Protein AF-A0A2B2CGD7-F1 (afdb_monomer_lite)

Secondary structure (DSSP, 8-state):
-HHHHHHHHHHHHHHHHHHHHHHHGGGS-GGGGTHHHHHHHHHHHHHHHHHHHHHHHHHHHHTT-S-HHHHHHHHHHHHHHHHHHHHHHHHHHHHHHHHHHHHHHHHHHHHHHHHHHHHHHS--

Sequence (124 aa):
MQDITVISMIFTTILALACLFLILSPLFKWDTYIQVSSKGKDINATKEALLTTLNEIEFEFKMDKISHADYKHLKKQYETEVASIMKEEEELMITNIDRELKDEVEKEIEAQMKTYKNKKGEGK

Foldseek 3Di:
DVVVVVVVVVVVVVVVVVVVCVVCVVVPCPVPPVCLVVVLVVLVVVLVVLVVVLVVLVVCVVVVNDDPVVSVVSNVVSVVVNVVSVVVNVVSVVVVVVVVVVVVVVVVVVVVVVVVVVVVVVPD

Structure (mmCIF, N/CA/C/O backbone):
data_AF-A0A2B2CGD7-F1
#
_entry.id   AF-A0A2B2CGD7-F1
#
loop_
_atom_site.group_PDB
_atom_site.id
_atom_site.ty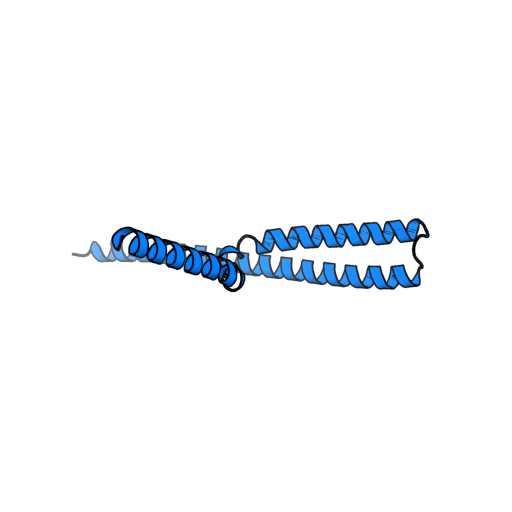pe_symbol
_atom_site.label_atom_id
_atom_site.label_alt_id
_atom_site.label_comp_id
_atom_site.label_asym_id
_atom_site.label_entity_id
_atom_site.label_seq_id
_atom_site.pdbx_PDB_ins_code
_atom_site.Cartn_x
_atom_site.Cartn_y
_atom_site.Cartn_z
_atom_site.occupancy
_atom_site.B_iso_or_equiv
_atom_site.auth_seq_id
_atom_site.auth_comp_id
_atom_site.auth_asym_id
_atom_site.auth_atom_id
_atom_site.pdbx_PDB_model_num
ATOM 1 N N . MET A 1 1 ? 33.425 14.810 51.057 1.00 62.69 1 MET A N 1
ATOM 2 C CA . MET A 1 1 ? 33.898 13.954 49.937 1.00 62.69 1 MET A CA 1
ATOM 3 C C . MET A 1 1 ? 32.925 12.819 49.655 1.00 62.69 1 MET A C 1
ATOM 5 O O . MET A 1 1 ? 32.630 12.599 48.493 1.00 62.69 1 MET A O 1
ATOM 9 N N . GLN A 1 2 ? 32.393 12.143 50.680 1.00 71.12 2 GLN A N 1
ATOM 10 C CA . GLN A 1 2 ? 31.435 11.042 50.509 1.00 71.12 2 GLN A CA 1
ATOM 11 C C . GLN A 1 2 ? 30.121 11.474 49.831 1.00 71.12 2 GLN A C 1
ATOM 13 O O . GLN A 1 2 ? 29.649 10.769 48.946 1.00 71.12 2 GLN A O 1
ATOM 18 N N . ASP A 1 3 ? 29.592 12.660 50.143 1.00 77.88 3 ASP A N 1
ATOM 19 C CA . ASP A 1 3 ? 28.317 13.137 49.573 1.00 77.88 3 ASP A CA 1
ATOM 20 C C . ASP A 1 3 ? 28.385 13.357 48.055 1.00 77.88 3 ASP A C 1
ATOM 22 O O . ASP A 1 3 ? 27.459 13.022 47.321 1.00 77.88 3 ASP A O 1
ATOM 26 N N . ILE A 1 4 ? 29.524 13.854 47.565 1.00 85.00 4 ILE A N 1
ATOM 27 C CA . ILE A 1 4 ? 29.764 14.080 46.132 1.00 85.00 4 ILE A CA 1
ATOM 28 C C . ILE A 1 4 ? 29.812 12.738 45.388 1.00 85.00 4 ILE A C 1
ATOM 30 O O . ILE A 1 4 ? 29.268 12.620 44.291 1.00 85.00 4 ILE A O 1
ATOM 34 N N . THR A 1 5 ? 30.410 11.713 46.002 1.00 88.44 5 THR A N 1
ATOM 35 C CA . THR A 1 5 ? 30.471 10.353 45.448 1.00 88.44 5 THR A CA 1
ATOM 36 C C . THR A 1 5 ? 29.094 9.688 45.400 1.00 88.44 5 THR A C 1
ATOM 38 O O . THR A 1 5 ? 28.781 8.993 44.439 1.00 88.44 5 THR A O 1
ATOM 41 N N . VAL A 1 6 ? 28.241 9.913 46.404 1.00 91.75 6 VAL A N 1
ATOM 42 C CA . VAL A 1 6 ? 26.871 9.373 46.414 1.00 91.75 6 VAL A CA 1
ATOM 43 C C . VAL A 1 6 ? 26.016 10.042 45.334 1.00 91.75 6 VAL A C 1
ATOM 45 O O . VAL A 1 6 ? 25.321 9.356 44.586 1.00 91.75 6 VAL A O 1
ATOM 48 N N . ILE A 1 7 ? 26.111 11.368 45.196 1.00 92.25 7 ILE A N 1
ATOM 49 C CA . ILE A 1 7 ? 25.375 12.122 44.171 1.00 92.25 7 ILE A CA 1
ATOM 50 C C . ILE A 1 7 ? 25.793 11.685 42.762 1.00 92.25 7 ILE A C 1
ATOM 52 O O . ILE A 1 7 ? 24.931 11.460 41.909 1.00 92.25 7 ILE A O 1
ATOM 56 N N . SER A 1 8 ? 27.096 11.516 42.513 1.00 91.00 8 SER A N 1
ATOM 57 C CA . SER A 1 8 ? 27.576 11.072 41.202 1.00 91.00 8 SER A CA 1
ATOM 58 C C . SER A 1 8 ? 27.124 9.646 40.874 1.00 91.00 8 SER A C 1
ATOM 60 O O . SER A 1 8 ? 26.736 9.392 39.736 1.00 91.00 8 SER A O 1
ATOM 62 N N . MET A 1 9 ? 27.079 8.742 41.859 1.00 93.44 9 MET A N 1
ATOM 63 C CA . MET A 1 9 ? 26.592 7.369 41.678 1.00 93.44 9 MET A CA 1
ATOM 64 C C . MET A 1 9 ? 25.095 7.313 41.337 1.00 93.44 9 MET A C 1
ATOM 66 O O . MET A 1 9 ? 24.669 6.526 40.492 1.00 93.44 9 MET A O 1
ATOM 70 N N . ILE A 1 10 ? 24.279 8.164 41.962 1.00 95.31 10 ILE A N 1
ATOM 71 C CA . ILE A 1 10 ? 22.842 8.241 41.666 1.00 95.31 10 ILE A CA 1
ATOM 72 C C . ILE A 1 10 ? 22.626 8.782 40.249 1.00 95.31 10 ILE A C 1
ATOM 74 O O . ILE A 1 10 ? 21.849 8.213 39.482 1.00 95.31 10 ILE A O 1
ATOM 78 N N . PHE A 1 11 ? 23.347 9.842 39.878 1.00 95.56 11 PHE A N 1
ATOM 79 C CA . PHE A 1 11 ? 23.220 10.453 38.557 1.00 95.56 11 PHE A CA 1
ATOM 80 C C . PHE A 1 11 ? 23.597 9.483 37.432 1.00 95.56 11 PHE A C 1
ATOM 82 O O . PHE A 1 11 ? 22.858 9.354 36.456 1.00 95.56 11 PHE A O 1
ATOM 89 N N . THR A 1 12 ? 24.702 8.745 37.583 1.00 94.25 12 THR A N 1
ATOM 90 C CA . THR A 1 12 ? 25.112 7.736 36.595 1.00 94.25 12 THR A CA 1
ATOM 91 C C . THR A 1 12 ? 24.112 6.588 36.498 1.00 94.25 12 THR A C 1
ATOM 93 O O . THR A 1 12 ? 23.834 6.124 35.394 1.00 94.25 12 THR A O 1
ATOM 96 N N . THR A 1 13 ? 23.511 6.173 37.616 1.00 96.25 13 THR A N 1
ATOM 97 C CA . THR A 1 13 ? 22.481 5.124 37.628 1.00 96.25 13 THR A CA 1
ATOM 98 C C . THR A 1 13 ? 21.221 5.567 36.881 1.00 96.25 13 THR A C 1
ATOM 100 O O . THR A 1 13 ? 20.708 4.825 36.045 1.00 96.25 13 THR A O 1
ATOM 103 N N . ILE A 1 14 ? 20.745 6.792 37.121 1.00 96.69 14 ILE A N 1
ATOM 104 C CA . ILE A 1 14 ? 19.576 7.350 36.422 1.00 96.69 14 ILE A CA 1
ATOM 105 C C . ILE A 1 14 ? 19.858 7.476 34.922 1.00 96.69 14 ILE A C 1
ATOM 107 O O . ILE A 1 14 ? 19.024 7.084 34.107 1.00 96.69 14 ILE A O 1
ATOM 111 N N . LEU A 1 15 ? 21.044 7.971 34.555 1.00 95.94 15 LEU A N 1
ATOM 112 C CA . LEU A 1 15 ? 21.460 8.092 33.159 1.00 95.94 15 LEU A CA 1
ATOM 113 C C . LEU A 1 15 ? 21.493 6.720 32.466 1.00 95.94 15 LEU A C 1
ATOM 115 O O . LEU A 1 15 ? 20.979 6.576 31.360 1.00 95.94 15 LEU A O 1
ATOM 119 N N . ALA A 1 16 ? 22.047 5.700 33.129 1.00 95.94 16 ALA A N 1
ATOM 120 C CA . ALA A 1 16 ? 22.099 4.341 32.599 1.00 95.94 16 ALA A CA 1
ATOM 121 C C . ALA A 1 16 ? 20.696 3.752 32.387 1.00 95.94 16 ALA A C 1
ATOM 123 O O . ALA A 1 16 ? 20.431 3.167 31.337 1.00 95.94 16 ALA A O 1
ATOM 124 N N . LEU A 1 17 ? 19.781 3.951 33.343 1.00 96.38 17 LEU A N 1
ATOM 125 C CA . LEU A 1 17 ? 18.387 3.515 33.222 1.00 96.38 17 LEU A CA 1
ATOM 126 C C . LEU A 1 17 ? 17.645 4.248 32.098 1.00 96.38 17 LEU A C 1
ATOM 128 O O . LEU A 1 17 ? 16.894 3.616 31.360 1.00 96.38 17 LEU A O 1
ATOM 132 N N . ALA A 1 18 ? 17.880 5.551 31.924 1.00 94.94 18 ALA A N 1
ATOM 133 C CA . ALA A 1 18 ? 17.292 6.327 30.835 1.00 94.94 18 ALA A CA 1
ATOM 134 C C . ALA A 1 18 ? 17.785 5.844 29.462 1.00 94.94 18 ALA A C 1
ATOM 136 O O . ALA A 1 18 ? 16.977 5.610 28.565 1.00 94.94 18 ALA A O 1
ATOM 137 N N . CYS A 1 19 ? 19.093 5.623 29.303 1.00 94.44 19 CYS A N 1
ATOM 138 C CA . CYS A 1 19 ? 19.661 5.061 28.077 1.00 94.44 19 CYS A CA 1
ATOM 139 C C . CYS A 1 19 ? 19.100 3.664 27.780 1.00 94.44 19 CYS A C 1
ATOM 141 O O . CYS A 1 19 ? 18.714 3.384 26.647 1.00 94.44 19 CYS A O 1
ATOM 143 N N . LEU A 1 20 ? 19.004 2.805 28.798 1.00 94.00 20 LEU A N 1
ATOM 144 C CA . LEU A 1 20 ? 18.412 1.476 28.667 1.00 94.00 20 LEU A CA 1
ATOM 145 C C . LEU A 1 20 ? 16.944 1.569 28.229 1.00 94.00 20 LEU A C 1
ATOM 147 O O . LEU A 1 20 ? 16.540 0.878 27.298 1.00 94.00 20 LEU A O 1
ATOM 151 N N . PHE A 1 21 ? 16.166 2.473 28.824 1.00 92.81 21 PHE A N 1
ATOM 152 C CA . PHE A 1 21 ? 14.782 2.712 28.425 1.00 92.81 21 PHE A CA 1
ATOM 153 C C . PHE A 1 21 ? 14.666 3.155 26.961 1.00 92.81 21 PHE A C 1
ATOM 155 O O . PHE A 1 21 ? 13.837 2.615 26.236 1.00 92.81 21 PHE A O 1
ATOM 162 N N . LEU A 1 22 ? 15.514 4.075 26.490 1.00 90.75 22 LEU A N 1
ATOM 163 C CA . LEU A 1 22 ? 15.498 4.521 25.091 1.00 90.75 22 LEU A CA 1
ATOM 164 C C . LEU A 1 22 ? 15.824 3.391 24.104 1.00 90.75 22 LEU A C 1
ATOM 166 O O . LEU A 1 22 ? 15.253 3.356 23.017 1.00 90.75 22 LEU A O 1
ATOM 170 N N . ILE A 1 23 ? 16.695 2.454 24.488 1.00 91.00 23 ILE A N 1
ATOM 171 C CA . ILE A 1 23 ? 17.046 1.284 23.668 1.00 91.00 23 ILE A CA 1
ATOM 172 C C . ILE A 1 23 ? 15.918 0.243 23.665 1.00 91.00 23 ILE A C 1
ATOM 174 O O . ILE A 1 23 ? 15.655 -0.364 22.628 1.00 91.00 23 ILE A O 1
ATOM 178 N N . LEU A 1 24 ? 15.237 0.028 24.798 1.00 88.25 24 LEU A N 1
ATOM 179 C CA . LEU A 1 24 ? 14.112 -0.914 24.878 1.00 88.25 24 LEU A CA 1
ATOM 180 C C . LEU A 1 24 ? 12.796 -0.343 24.336 1.00 88.25 24 LEU A C 1
ATOM 182 O O . LEU A 1 24 ? 11.939 -1.118 23.917 1.00 88.25 24 LEU A O 1
ATOM 186 N N . SER A 1 25 ? 12.629 0.979 24.319 1.00 81.75 25 SER A N 1
ATOM 187 C CA . SER A 1 25 ? 11.438 1.665 23.804 1.00 81.75 25 SER A CA 1
ATOM 188 C C . SER A 1 25 ? 10.997 1.169 22.413 1.00 81.75 25 SER A C 1
ATOM 190 O O . SER A 1 25 ? 9.848 0.742 22.294 1.00 81.75 25 SER A O 1
ATOM 192 N N . PRO A 1 26 ? 11.871 1.085 21.383 1.00 81.44 26 PRO A N 1
ATOM 193 C CA . PRO A 1 26 ? 11.470 0.600 20.058 1.00 81.44 26 PRO A CA 1
ATOM 194 C C . PRO A 1 26 ? 11.098 -0.893 20.006 1.00 81.44 26 PRO A C 1
ATOM 196 O O . PRO A 1 26 ? 10.512 -1.334 19.020 1.00 81.44 26 PRO A O 1
ATOM 199 N N . LEU A 1 27 ? 11.422 -1.691 21.034 1.00 77.25 27 LEU A N 1
ATOM 200 C CA . LEU A 1 27 ? 11.006 -3.099 21.114 1.00 77.25 27 LEU A CA 1
ATOM 201 C C . LEU A 1 27 ? 9.578 -3.261 21.650 1.00 77.25 27 LEU A C 1
ATOM 203 O O . LEU A 1 27 ? 8.923 -4.262 21.355 1.00 77.25 27 LEU A O 1
ATOM 207 N N . PHE A 1 28 ? 9.071 -2.285 22.402 1.00 78.19 28 PHE A N 1
ATOM 208 C CA . PHE A 1 28 ? 7.689 -2.280 22.861 1.00 78.19 28 PHE A CA 1
ATOM 209 C C . PHE A 1 28 ? 6.797 -1.647 21.786 1.00 78.19 28 PHE A C 1
ATOM 211 O O . PHE A 1 28 ? 6.633 -0.433 21.721 1.00 78.19 28 PHE A O 1
ATOM 218 N N . LYS A 1 29 ? 6.197 -2.487 20.934 1.00 64.56 29 LYS A N 1
ATOM 219 C CA . LYS A 1 29 ? 5.196 -2.076 19.936 1.00 64.56 29 LYS A CA 1
ATOM 220 C C . LYS A 1 29 ? 3.890 -1.643 20.619 1.00 64.56 29 LYS A C 1
ATOM 222 O O . LYS A 1 29 ? 2.935 -2.414 20.696 1.00 64.56 29 LYS A O 1
ATOM 227 N N . TRP A 1 30 ? 3.844 -0.409 21.117 1.00 54.97 30 TRP A N 1
ATOM 228 C CA . TRP A 1 30 ? 2.624 0.224 21.643 1.00 54.97 30 TRP A CA 1
ATOM 229 C C . TRP A 1 30 ? 1.631 0.633 20.537 1.00 54.97 30 TRP A C 1
ATOM 231 O O . TRP A 1 30 ? 0.514 1.051 20.838 1.00 54.97 30 TRP A O 1
ATOM 241 N N . ASP A 1 31 ? 1.992 0.465 19.262 1.00 53.66 31 ASP A N 1
ATOM 242 C CA . ASP A 1 31 ? 1.195 0.912 18.111 1.00 53.66 31 ASP A CA 1
ATOM 243 C C . ASP A 1 31 ? -0.135 0.169 17.924 1.00 53.66 31 ASP A C 1
ATOM 245 O O . ASP A 1 31 ? -1.051 0.694 17.297 1.00 53.66 31 ASP A O 1
ATOM 249 N N . THR A 1 32 ? -0.302 -1.017 18.516 1.00 53.59 32 THR A N 1
ATOM 250 C CA . THR A 1 32 ? -1.481 -1.864 18.249 1.00 53.59 32 THR A CA 1
ATOM 251 C C . THR A 1 32 ? -2.795 -1.252 18.766 1.00 53.59 32 THR A C 1
ATOM 253 O O . THR A 1 32 ? -3.863 -1.569 18.248 1.00 53.59 32 THR A O 1
ATOM 256 N N . TYR A 1 33 ? -2.757 -0.345 19.752 1.00 49.25 33 TYR A N 1
ATOM 257 C CA . TYR A 1 33 ? -3.980 0.206 20.360 1.00 49.25 33 TYR A CA 1
ATOM 258 C C . TYR A 1 33 ? -4.478 1.517 19.715 1.00 49.25 33 TYR A C 1
ATOM 260 O O . TYR A 1 33 ? -5.661 1.832 19.801 1.00 49.25 33 TYR A O 1
ATOM 268 N N . ILE A 1 34 ? -3.617 2.266 19.016 1.00 50.12 34 ILE A N 1
ATOM 269 C CA . ILE A 1 34 ? -3.978 3.546 18.362 1.00 50.12 34 ILE A CA 1
ATOM 270 C C . ILE A 1 34 ? -4.297 3.362 16.861 1.00 50.12 34 ILE A C 1
ATOM 272 O O . ILE A 1 34 ? -4.793 4.271 16.195 1.00 50.12 34 ILE A O 1
ATOM 276 N N . GLN A 1 35 ? -4.077 2.165 16.312 1.00 48.09 35 GLN A N 1
ATOM 277 C CA . GLN A 1 35 ? -4.121 1.928 14.866 1.00 48.09 35 GLN A CA 1
ATOM 278 C C . GLN A 1 35 ? -5.525 1.748 14.269 1.00 48.09 35 GLN A C 1
ATOM 280 O O . GLN A 1 35 ? -5.675 1.832 13.055 1.00 48.09 35 GLN A O 1
ATOM 285 N N . VAL A 1 36 ? -6.579 1.546 15.070 1.00 52.50 36 VAL A N 1
ATOM 286 C CA . VAL A 1 36 ? -7.939 1.309 14.531 1.00 52.50 36 VAL A CA 1
ATOM 287 C C . VAL A 1 36 ? -8.475 2.517 13.748 1.00 52.50 36 VAL A C 1
ATOM 289 O O . VAL A 1 36 ? -9.182 2.332 12.763 1.00 52.50 36 VAL A O 1
ATOM 292 N N . SER A 1 37 ? -8.089 3.743 14.119 1.00 51.47 37 SER A N 1
ATOM 293 C CA . SER A 1 37 ? -8.454 4.962 13.374 1.00 51.47 37 SER A CA 1
ATOM 294 C C . SER A 1 37 ? -7.467 5.288 12.240 1.00 51.47 37 SER A C 1
ATOM 296 O O . SER A 1 37 ? -7.862 5.822 11.203 1.00 51.47 37 SER A O 1
ATOM 298 N N . SER A 1 38 ? -6.184 4.920 12.371 1.00 57.56 38 SER A N 1
ATOM 299 C CA . SER A 1 38 ? -5.190 5.186 11.319 1.00 57.56 38 SER A CA 1
ATOM 300 C C . SER A 1 38 ? -5.230 4.169 10.178 1.00 57.56 38 SER A C 1
ATOM 302 O O . SER A 1 38 ? -4.852 4.528 9.067 1.00 57.56 38 SER A O 1
ATOM 304 N N . LYS A 1 39 ? -5.710 2.938 10.410 1.00 60.00 39 LYS A N 1
ATOM 305 C CA . LYS A 1 39 ? -5.693 1.859 9.411 1.00 60.00 39 LYS A CA 1
ATOM 306 C C . LYS A 1 39 ? -6.450 2.232 8.131 1.00 60.00 39 LYS A C 1
ATOM 308 O O . LYS A 1 39 ? -5.938 2.015 7.040 1.00 60.00 39 LYS A O 1
ATOM 313 N N . GLY A 1 40 ? -7.615 2.876 8.246 1.00 60.75 40 GLY A N 1
ATOM 314 C CA . GLY A 1 40 ? -8.369 3.352 7.076 1.00 60.75 40 GLY A CA 1
ATOM 315 C C . GLY A 1 40 ? -7.662 4.478 6.307 1.00 60.75 40 GLY A C 1
ATOM 316 O O . GLY A 1 40 ? -7.698 4.514 5.079 1.00 60.75 40 GLY A O 1
ATOM 317 N N . LYS A 1 41 ? -6.959 5.373 7.015 1.00 65.19 41 LYS A N 1
ATOM 318 C CA . LYS A 1 41 ? -6.169 6.451 6.398 1.00 65.19 41 LYS A CA 1
ATOM 319 C C . LYS A 1 41 ? -4.932 5.909 5.671 1.00 65.19 41 LYS A C 1
ATOM 321 O O . LYS A 1 41 ? -4.584 6.421 4.611 1.00 65.19 41 LYS A O 1
ATOM 326 N N . ASP A 1 42 ? -4.309 4.875 6.227 1.00 79.69 42 ASP A N 1
ATOM 327 C CA . ASP A 1 42 ? -3.121 4.215 5.674 1.00 79.69 42 ASP A CA 1
ATOM 328 C C . ASP A 1 42 ? -3.449 3.413 4.402 1.00 79.69 42 ASP A C 1
ATOM 330 O O . ASP A 1 42 ? -2.740 3.483 3.399 1.00 79.69 42 ASP A O 1
ATOM 334 N N . ILE A 1 43 ? -4.600 2.733 4.399 1.00 86.50 43 ILE A N 1
ATOM 335 C CA . ILE A 1 43 ? -5.120 1.994 3.239 1.00 86.50 43 ILE A CA 1
ATOM 336 C C . ILE A 1 43 ? -5.417 2.928 2.069 1.00 86.50 43 ILE A C 1
ATOM 338 O O . ILE A 1 43 ? -5.007 2.647 0.944 1.00 86.50 43 ILE A O 1
ATOM 342 N N . ASN A 1 44 ? -6.066 4.070 2.318 1.00 86.88 44 ASN A N 1
ATOM 343 C CA . ASN A 1 44 ? -6.366 5.010 1.242 1.00 86.88 44 ASN A CA 1
ATOM 344 C C . ASN A 1 44 ? -5.087 5.646 0.667 1.00 86.88 44 ASN A C 1
ATOM 346 O O . ASN A 1 44 ? -4.955 5.768 -0.546 1.00 86.88 44 ASN A O 1
ATOM 350 N N . ALA A 1 45 ? -4.113 5.990 1.518 1.00 88.75 45 ALA A N 1
ATOM 351 C CA . ALA A 1 45 ? -2.819 6.503 1.062 1.00 88.75 45 ALA A CA 1
ATOM 352 C C . ALA A 1 45 ? -2.041 5.461 0.238 1.00 88.75 45 ALA A C 1
ATOM 354 O O . ALA A 1 45 ? -1.449 5.797 -0.788 1.00 88.75 45 ALA A O 1
ATOM 355 N N . THR A 1 46 ? -2.088 4.192 0.650 1.00 92.31 46 THR A N 1
ATOM 356 C CA . THR A 1 46 ? -1.451 3.083 -0.070 1.00 92.31 46 THR A CA 1
ATOM 357 C C . THR A 1 46 ? -2.127 2.836 -1.421 1.00 92.31 46 THR A C 1
ATOM 359 O O . THR A 1 46 ? -1.438 2.688 -2.428 1.00 92.31 46 THR A O 1
ATOM 362 N N . LYS A 1 47 ? -3.465 2.866 -1.481 1.00 94.75 47 LYS A N 1
ATOM 363 C CA . LYS A 1 47 ? -4.235 2.759 -2.732 1.00 94.75 47 LYS A CA 1
ATOM 364 C C . LYS A 1 47 ? -3.845 3.848 -3.733 1.00 94.75 47 LYS A C 1
ATOM 366 O O . LYS A 1 47 ? -3.549 3.537 -4.883 1.00 94.75 47 LYS A O 1
ATOM 371 N N . GLU A 1 48 ? -3.802 5.106 -3.295 1.00 95.38 48 GLU A N 1
ATOM 372 C CA . GLU A 1 48 ? -3.409 6.239 -4.146 1.00 95.38 48 GLU A CA 1
ATOM 373 C C . GLU A 1 48 ? -1.973 6.101 -4.665 1.00 95.38 48 GLU A C 1
ATOM 375 O O . GLU A 1 48 ? -1.709 6.355 -5.843 1.00 95.38 48 GLU A O 1
ATOM 380 N N . ALA A 1 49 ? -1.045 5.647 -3.817 1.00 96.31 49 ALA A N 1
ATOM 381 C CA . ALA A 1 49 ? 0.332 5.397 -4.226 1.00 96.31 49 ALA A CA 1
ATOM 382 C C . ALA A 1 49 ? 0.409 4.311 -5.312 1.00 96.31 49 ALA A C 1
ATOM 384 O O . ALA A 1 49 ? 1.026 4.539 -6.350 1.00 96.31 49 ALA A O 1
ATOM 385 N N . LEU A 1 50 ? -0.274 3.175 -5.125 1.00 97.12 50 LEU A N 1
ATOM 386 C CA . LEU A 1 50 ? -0.300 2.081 -6.102 1.00 97.12 50 LEU A CA 1
ATOM 387 C C . LEU A 1 50 ? -0.919 2.506 -7.441 1.00 97.12 50 LEU A C 1
ATOM 389 O O . LEU A 1 50 ? -0.375 2.184 -8.498 1.00 97.12 50 LEU A O 1
ATOM 393 N N . LEU A 1 51 ? -2.022 3.261 -7.415 1.00 97.75 51 LEU A N 1
ATOM 394 C CA . LEU A 1 51 ? -2.656 3.796 -8.627 1.00 97.75 51 LEU A CA 1
ATOM 395 C C . LEU A 1 51 ? -1.754 4.807 -9.343 1.00 97.75 51 LEU A C 1
ATOM 397 O O . LEU A 1 51 ? -1.667 4.806 -10.572 1.00 97.75 51 LEU A O 1
ATOM 401 N N . THR A 1 52 ? -1.037 5.636 -8.585 1.00 98.00 52 THR A N 1
ATOM 402 C CA . THR A 1 52 ? -0.048 6.568 -9.138 1.00 98.00 52 THR A CA 1
ATOM 403 C C . THR A 1 52 ? 1.098 5.812 -9.806 1.00 98.00 52 THR A C 1
ATOM 405 O O . THR A 1 52 ? 1.478 6.140 -10.928 1.00 98.00 52 THR A O 1
ATOM 408 N N . THR A 1 53 ? 1.614 4.760 -9.167 1.00 98.00 53 THR A N 1
ATOM 409 C CA . THR A 1 53 ? 2.656 3.909 -9.751 1.00 98.00 53 THR A CA 1
ATOM 410 C C . THR A 1 53 ? 2.171 3.201 -11.012 1.00 98.00 53 THR A C 1
ATOM 412 O O . THR A 1 53 ? 2.908 3.142 -11.993 1.00 98.00 53 THR A O 1
ATOM 415 N N . LEU A 1 54 ? 0.926 2.716 -11.036 1.00 98.19 54 LEU A N 1
ATOM 416 C CA . LEU A 1 54 ? 0.344 2.104 -12.230 1.00 98.19 54 LEU A CA 1
ATOM 417 C C . LEU A 1 54 ? 0.278 3.099 -13.401 1.00 98.19 54 LEU A C 1
ATOM 419 O O . LEU A 1 54 ? 0.642 2.748 -14.524 1.00 98.19 54 LEU A O 1
ATOM 423 N N . ASN A 1 55 ? -0.115 4.348 -13.132 1.00 98.25 55 ASN A N 1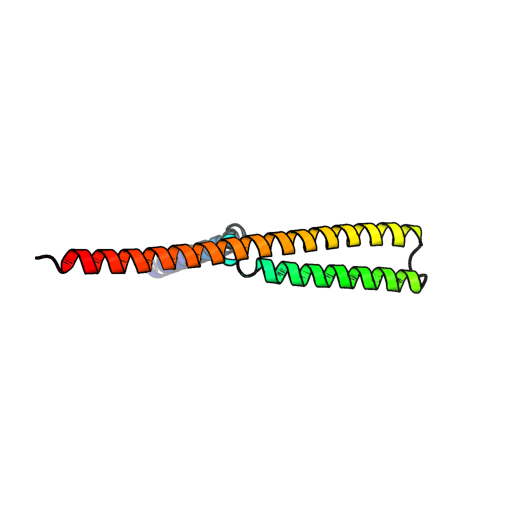
ATOM 424 C CA . ASN A 1 55 ? -0.113 5.419 -14.131 1.00 98.25 55 ASN A CA 1
ATOM 425 C C . ASN A 1 55 ? 1.297 5.735 -14.646 1.00 98.25 55 ASN A C 1
ATOM 427 O O . ASN A 1 55 ? 1.468 5.927 -15.850 1.00 98.25 55 ASN A O 1
ATOM 431 N N . GLU A 1 56 ? 2.301 5.764 -13.766 1.00 98.25 56 GLU A N 1
ATOM 432 C CA . GLU A 1 56 ? 3.694 5.975 -14.172 1.00 98.25 56 GLU A CA 1
ATOM 433 C C . GLU A 1 56 ? 4.183 4.826 -15.064 1.00 98.25 56 GLU A C 1
ATOM 435 O O . GLU A 1 56 ? 4.724 5.081 -16.132 1.00 98.25 56 GLU A O 1
ATOM 440 N N . ILE A 1 57 ? 3.906 3.566 -14.711 1.00 98.38 57 ILE A N 1
ATOM 441 C CA . ILE A 1 57 ? 4.264 2.398 -15.537 1.00 98.38 57 ILE A CA 1
ATOM 442 C C . ILE A 1 57 ? 3.636 2.496 -16.937 1.00 98.38 57 ILE A C 1
ATOM 444 O O . ILE A 1 57 ? 4.289 2.212 -17.945 1.00 98.38 57 ILE A O 1
ATOM 448 N N . GLU A 1 58 ? 2.366 2.907 -17.030 1.00 97.88 58 GLU A N 1
ATOM 449 C CA . GLU A 1 58 ? 1.714 3.131 -18.324 1.00 97.88 58 GLU A CA 1
ATOM 450 C C . GLU A 1 58 ? 2.337 4.286 -19.105 1.00 97.88 58 GLU A C 1
ATOM 452 O O . GLU A 1 58 ? 2.446 4.210 -20.331 1.00 97.88 58 GLU A O 1
ATOM 457 N N . PHE A 1 59 ? 2.728 5.355 -18.416 1.00 98.56 59 PHE A N 1
ATOM 458 C CA . PHE A 1 59 ? 3.416 6.483 -19.022 1.00 98.56 59 PHE A CA 1
ATOM 459 C C . PHE A 1 59 ? 4.789 6.070 -19.558 1.00 98.56 59 PHE A C 1
ATOM 461 O O . PHE A 1 59 ? 5.085 6.318 -20.723 1.00 98.56 59 PHE A O 1
ATOM 468 N N . GLU A 1 60 ? 5.604 5.380 -18.764 1.00 98.38 60 GLU A N 1
ATOM 469 C CA . GLU A 1 60 ? 6.920 4.893 -19.175 1.00 98.38 60 GLU A CA 1
ATOM 470 C C . GLU A 1 60 ? 6.838 3.954 -20.381 1.00 98.38 60 GLU A C 1
ATOM 472 O O . GLU A 1 60 ? 7.639 4.081 -21.309 1.00 98.38 60 GLU A O 1
ATOM 477 N N . PHE A 1 61 ? 5.840 3.066 -20.414 1.00 98.50 61 PHE A N 1
ATOM 478 C CA . PHE A 1 61 ? 5.594 2.206 -21.569 1.00 98.50 61 PHE A CA 1
ATOM 479 C C . PHE A 1 61 ? 5.197 3.009 -22.814 1.00 98.50 61 PHE A C 1
ATOM 481 O O . PHE A 1 61 ? 5.761 2.792 -23.882 1.00 98.50 61 PHE A O 1
ATOM 488 N N . LYS A 1 62 ? 4.281 3.981 -22.686 1.00 98.12 62 LYS A N 1
ATOM 489 C CA . LYS A 1 62 ? 3.884 4.874 -23.797 1.00 98.12 62 LYS A CA 1
ATOM 490 C C . LYS A 1 62 ? 5.041 5.727 -24.322 1.00 98.12 62 LYS A C 1
ATOM 492 O O . LYS A 1 62 ? 4.980 6.195 -25.453 1.00 98.12 62 LYS A O 1
ATOM 497 N N . MET A 1 63 ? 6.060 5.943 -23.497 1.00 98.12 63 MET A N 1
ATOM 498 C CA . MET A 1 63 ? 7.270 6.688 -23.836 1.00 98.12 63 MET A CA 1
ATOM 499 C C . MET A 1 63 ? 8.407 5.781 -24.334 1.00 98.12 63 MET A C 1
ATOM 501 O O . MET A 1 63 ? 9.543 6.244 -24.412 1.00 98.12 63 MET A O 1
ATOM 505 N N . ASP A 1 64 ? 8.128 4.505 -24.628 1.00 97.75 64 ASP A N 1
ATOM 506 C CA . ASP A 1 64 ? 9.103 3.494 -25.064 1.00 97.75 64 ASP A CA 1
ATOM 507 C C . ASP A 1 64 ? 10.310 3.341 -24.110 1.00 97.75 64 ASP A C 1
ATOM 509 O O . ASP A 1 64 ? 11.397 2.923 -24.513 1.00 97.75 64 ASP A O 1
ATOM 513 N N . LYS A 1 65 ? 10.140 3.667 -22.817 1.00 98.19 65 LYS A N 1
ATOM 514 C CA . LYS A 1 65 ? 11.203 3.534 -21.803 1.00 98.19 65 LYS A CA 1
ATOM 515 C C . LYS A 1 65 ? 11.364 2.104 -21.295 1.00 98.19 65 LYS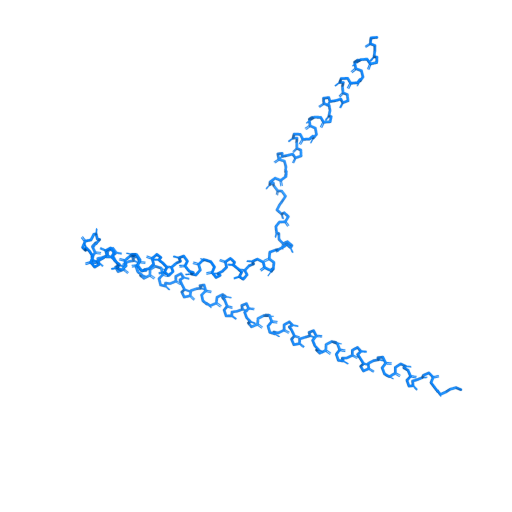 A C 1
ATOM 517 O O . LYS A 1 65 ? 12.442 1.744 -20.827 1.00 98.19 65 LYS A O 1
ATOM 522 N N . ILE A 1 66 ? 10.298 1.308 -21.361 1.00 97.31 66 ILE A N 1
ATOM 523 C CA . ILE A 1 66 ? 10.261 -0.073 -20.873 1.00 97.31 66 ILE A CA 1
ATOM 524 C C . ILE A 1 66 ? 9.713 -1.011 -21.945 1.00 97.31 66 ILE A C 1
ATOM 526 O O . ILE A 1 66 ? 8.909 -0.616 -22.789 1.00 97.31 66 ILE A O 1
ATOM 530 N N . SER A 1 67 ? 10.142 -2.273 -21.914 1.00 98.19 67 SER A N 1
ATOM 531 C CA . SER A 1 67 ? 9.693 -3.257 -22.896 1.00 98.19 67 SER A CA 1
ATOM 532 C C . SER A 1 67 ? 8.233 -3.660 -22.666 1.00 98.19 67 SER A C 1
ATOM 534 O O . SER A 1 67 ? 7.714 -3.602 -21.552 1.00 98.19 67 SER A O 1
ATOM 536 N N . HIS A 1 68 ? 7.567 -4.163 -23.709 1.00 98.00 68 HIS A N 1
ATOM 537 C CA . HIS A 1 68 ? 6.211 -4.707 -23.576 1.00 98.00 68 HIS A CA 1
ATOM 538 C C . HIS A 1 68 ? 6.140 -5.883 -22.582 1.00 98.00 68 HIS A C 1
ATOM 540 O O . HIS A 1 68 ? 5.119 -6.088 -21.923 1.00 98.00 68 HIS A O 1
ATOM 546 N N . ALA A 1 69 ? 7.206 -6.684 -22.477 1.00 97.94 69 ALA A N 1
ATOM 547 C CA . ALA A 1 69 ? 7.262 -7.795 -21.530 1.00 97.94 69 ALA A CA 1
ATOM 548 C C . ALA A 1 69 ? 7.301 -7.286 -20.082 1.00 97.94 69 ALA A C 1
ATOM 550 O O . ALA A 1 69 ? 6.504 -7.746 -19.259 1.00 97.94 69 ALA A O 1
ATOM 551 N N . ASP A 1 70 ? 8.156 -6.297 -19.810 1.00 97.56 70 ASP A N 1
ATOM 552 C CA . ASP A 1 70 ? 8.285 -5.673 -18.489 1.00 97.56 70 ASP A CA 1
ATOM 553 C C . ASP A 1 70 ? 7.004 -4.935 -18.112 1.00 97.56 70 ASP A C 1
ATOM 555 O O . ASP A 1 70 ? 6.475 -5.147 -17.024 1.00 97.56 70 ASP A O 1
ATOM 559 N N . TYR A 1 71 ? 6.438 -4.160 -19.044 1.00 98.31 71 TYR A N 1
ATOM 560 C CA . TYR A 1 71 ? 5.148 -3.499 -18.866 1.00 98.31 71 TYR A CA 1
ATOM 561 C C . TYR A 1 71 ? 4.061 -4.497 -18.461 1.00 98.31 71 TYR A C 1
ATOM 563 O O . TYR A 1 71 ? 3.391 -4.310 -17.449 1.00 98.31 71 TYR A O 1
ATOM 571 N N . LYS A 1 72 ? 3.906 -5.597 -19.208 1.00 98.31 72 LYS A N 1
ATOM 572 C CA . LYS A 1 72 ? 2.879 -6.606 -18.919 1.00 98.31 72 LYS A CA 1
ATOM 573 C C . LYS A 1 72 ? 3.071 -7.241 -17.541 1.00 98.31 72 LYS A C 1
ATOM 575 O O . LYS A 1 72 ? 2.083 -7.521 -16.863 1.00 98.31 72 LYS A O 1
ATOM 580 N N . HIS A 1 73 ? 4.316 -7.499 -17.147 1.00 98.25 73 HIS A N 1
ATOM 581 C CA . HIS A 1 73 ? 4.623 -8.075 -15.844 1.00 98.25 73 HIS A CA 1
ATOM 582 C C . HIS A 1 73 ? 4.322 -7.088 -14.709 1.00 98.25 73 HIS A C 1
ATOM 584 O O . HIS A 1 73 ? 3.553 -7.411 -13.803 1.00 98.25 73 HIS A O 1
ATOM 590 N N . LEU A 1 74 ? 4.883 -5.879 -14.790 1.00 97.75 74 LEU A N 1
ATOM 591 C CA . LEU A 1 74 ? 4.722 -4.827 -13.787 1.00 97.75 74 LEU A CA 1
ATOM 592 C C . LEU A 1 74 ? 3.257 -4.423 -13.638 1.00 97.75 74 LEU A C 1
ATOM 594 O O . LEU A 1 74 ? 2.736 -4.421 -12.526 1.00 97.75 74 LEU A O 1
ATOM 598 N N . LYS A 1 75 ? 2.558 -4.178 -14.751 1.00 98.12 75 LYS A N 1
ATOM 599 C CA . LYS A 1 75 ? 1.141 -3.814 -14.735 1.00 98.12 75 LYS A CA 1
ATOM 600 C C . LYS A 1 75 ? 0.306 -4.853 -13.992 1.00 98.12 75 LYS A C 1
ATOM 602 O O . LYS A 1 75 ? -0.433 -4.509 -13.079 1.00 98.12 75 LYS A O 1
ATOM 607 N N . LYS A 1 76 ? 0.479 -6.135 -14.331 1.00 98.06 76 LYS A N 1
ATOM 608 C CA . LYS A 1 76 ? -0.269 -7.227 -13.700 1.00 98.06 76 LYS A CA 1
ATOM 609 C C . LYS A 1 76 ? -0.003 -7.313 -12.196 1.00 98.06 76 LYS A C 1
ATOM 611 O O . LYS A 1 76 ? -0.926 -7.593 -11.430 1.00 98.06 76 LYS A O 1
ATOM 616 N N . GLN A 1 77 ? 1.246 -7.116 -11.777 1.00 97.62 77 GLN A N 1
ATOM 617 C CA . GLN A 1 77 ? 1.607 -7.141 -10.363 1.00 97.62 77 GLN A CA 1
ATOM 618 C C . GLN A 1 77 ? 0.879 -6.028 -9.598 1.00 97.62 77 GLN A C 1
ATOM 620 O O . GLN A 1 77 ? 0.150 -6.321 -8.653 1.00 97.62 77 GLN A O 1
ATOM 625 N N . TYR A 1 78 ? 0.998 -4.782 -10.058 1.00 97.81 78 TYR A N 1
ATOM 626 C CA . TYR A 1 78 ? 0.373 -3.638 -9.392 1.00 97.81 78 TYR A CA 1
ATOM 627 C C . TYR A 1 78 ? -1.161 -3.679 -9.459 1.00 97.81 78 TYR A C 1
ATOM 629 O O . TYR A 1 78 ? -1.814 -3.370 -8.469 1.00 97.81 78 TYR A O 1
ATOM 637 N N . GLU A 1 79 ? -1.759 -4.141 -10.563 1.00 97.88 79 GLU A N 1
ATOM 638 C CA . GLU A 1 79 ? -3.212 -4.375 -10.648 1.00 97.88 79 GLU A CA 1
ATOM 639 C C . GLU A 1 79 ? -3.691 -5.391 -9.597 1.00 97.88 79 GLU A C 1
ATOM 641 O O . GLU A 1 79 ? -4.753 -5.218 -9.000 1.00 97.88 79 GLU A O 1
ATOM 646 N N . THR A 1 80 ? -2.897 -6.436 -9.337 1.00 97.81 80 THR A N 1
ATOM 647 C CA . THR A 1 80 ? -3.215 -7.443 -8.312 1.00 97.81 80 THR A CA 1
ATOM 648 C C . THR A 1 80 ? -3.149 -6.842 -6.906 1.00 97.81 80 THR A C 1
ATOM 650 O O . THR A 1 80 ? -4.025 -7.107 -6.083 1.00 97.81 80 THR A O 1
ATOM 653 N N . GLU A 1 81 ? -2.144 -6.008 -6.633 1.00 95.88 81 GLU A N 1
ATOM 654 C CA . GLU A 1 81 ? -1.998 -5.315 -5.347 1.00 95.88 81 GLU A CA 1
ATOM 655 C C . GLU A 1 81 ? -3.142 -4.315 -5.112 1.00 95.88 81 GLU A C 1
ATOM 657 O O . GLU A 1 81 ? -3.762 -4.333 -4.047 1.00 95.88 81 GLU A O 1
ATOM 662 N N . VAL A 1 82 ? -3.505 -3.520 -6.126 1.00 96.75 82 VAL A N 1
ATOM 663 C CA . VAL A 1 82 ? -4.659 -2.606 -6.071 1.00 96.75 82 VAL A CA 1
ATOM 664 C C . VAL A 1 82 ? -5.948 -3.375 -5.785 1.00 96.75 82 VAL A C 1
ATOM 666 O O . VAL A 1 82 ? -6.698 -2.995 -4.888 1.00 96.75 82 VAL A O 1
ATOM 669 N N . ALA A 1 83 ? -6.195 -4.482 -6.492 1.00 96.44 83 ALA A N 1
ATOM 670 C CA . ALA A 1 83 ? -7.386 -5.299 -6.274 1.00 96.44 83 ALA A CA 1
ATOM 671 C C . ALA A 1 83 ? -7.455 -5.858 -4.842 1.00 96.44 83 ALA A C 1
ATOM 673 O O . ALA A 1 83 ? -8.528 -5.885 -4.237 1.00 96.44 83 ALA A O 1
ATOM 674 N N . SER A 1 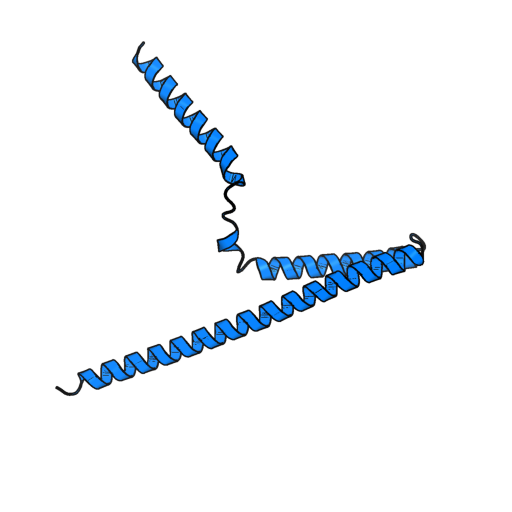84 ? -6.315 -6.269 -4.279 1.00 94.69 84 SER A N 1
ATOM 675 C CA . SER A 1 84 ? -6.239 -6.734 -2.892 1.00 94.69 84 SER A CA 1
ATOM 676 C C . SER A 1 84 ? -6.575 -5.624 -1.894 1.00 94.69 84 SER A C 1
ATOM 678 O O . SER A 1 84 ? -7.337 -5.857 -0.959 1.00 94.69 84 SER A O 1
ATOM 680 N N . ILE A 1 85 ? -6.040 -4.418 -2.099 1.00 93.56 85 ILE A N 1
ATOM 681 C CA . ILE A 1 85 ? -6.286 -3.267 -1.220 1.00 93.56 85 ILE A CA 1
ATOM 682 C C . ILE A 1 85 ? -7.746 -2.810 -1.289 1.00 93.56 85 ILE A C 1
ATOM 684 O O . ILE A 1 85 ? -8.346 -2.536 -0.253 1.00 93.56 85 ILE A O 1
ATOM 688 N N . MET A 1 86 ? -8.349 -2.784 -2.481 1.00 91.81 86 MET A N 1
ATOM 689 C CA . MET A 1 86 ? -9.770 -2.445 -2.637 1.00 91.81 86 MET A CA 1
ATOM 690 C C . MET A 1 86 ? -10.678 -3.439 -1.904 1.00 91.81 86 MET A C 1
ATOM 692 O O . MET A 1 86 ? -11.683 -3.044 -1.320 1.00 91.81 86 MET A O 1
ATOM 696 N N . LYS A 1 87 ? -10.304 -4.723 -1.888 1.00 92.38 87 LYS A N 1
ATOM 697 C CA . LYS A 1 87 ? -11.027 -5.740 -1.125 1.00 92.38 87 LYS A CA 1
ATOM 698 C C . LYS A 1 87 ? -10.884 -5.539 0.389 1.00 92.38 87 LYS A C 1
ATOM 700 O O . LYS A 1 87 ? -11.873 -5.652 1.107 1.00 92.38 87 LYS A O 1
ATOM 705 N N . GLU A 1 88 ? -9.686 -5.213 0.882 1.00 89.25 88 GLU A N 1
ATOM 706 C CA . GLU A 1 88 ? -9.487 -4.898 2.308 1.00 89.25 88 GLU A CA 1
ATOM 707 C C . GLU A 1 88 ? -10.285 -3.649 2.726 1.00 89.25 88 GLU A C 1
ATOM 709 O O . GLU A 1 88 ? -10.876 -3.621 3.807 1.00 89.25 88 GLU A O 1
ATOM 714 N N . GLU A 1 89 ? -10.354 -2.632 1.863 1.00 87.69 89 GLU A N 1
ATOM 715 C CA . GLU A 1 89 ? -11.171 -1.432 2.076 1.00 87.69 89 GLU A CA 1
ATOM 716 C C . GLU A 1 89 ? -12.667 -1.773 2.215 1.00 87.69 89 GLU A C 1
ATOM 718 O O . GLU A 1 89 ? -13.330 -1.282 3.135 1.00 87.69 89 GLU A O 1
ATOM 723 N N . GLU A 1 90 ? -13.189 -2.660 1.362 1.00 87.06 90 GLU A N 1
ATOM 724 C CA . GLU A 1 90 ? -14.576 -3.138 1.423 1.00 87.06 90 GLU A CA 1
ATOM 725 C C . GLU A 1 90 ? -14.865 -3.922 2.717 1.00 87.06 90 GLU A C 1
ATOM 727 O O . GLU A 1 90 ? -15.856 -3.659 3.404 1.00 87.06 90 GLU A O 1
ATOM 732 N N . GLU A 1 91 ? -13.973 -4.835 3.114 1.00 86.25 91 GLU A N 1
ATOM 733 C CA . GLU A 1 91 ? -14.107 -5.615 4.354 1.00 86.25 91 GLU A CA 1
ATOM 734 C C . GLU A 1 91 ? -14.111 -4.718 5.608 1.00 86.25 91 GLU A C 1
ATOM 736 O O . GLU A 1 91 ? -14.868 -4.953 6.562 1.00 86.25 91 GLU A O 1
ATOM 741 N N . LEU A 1 92 ? -13.311 -3.646 5.604 1.00 82.62 92 LEU A N 1
ATOM 742 C CA . LEU A 1 92 ? -13.311 -2.653 6.678 1.00 82.62 92 LEU A CA 1
ATOM 743 C C . LEU A 1 92 ? -14.602 -1.833 6.721 1.00 82.62 92 LEU A C 1
ATOM 745 O O . LEU A 1 92 ? -15.093 -1.561 7.819 1.00 82.62 92 LEU A O 1
ATOM 749 N N . MET A 1 93 ? -15.179 -1.460 5.573 1.00 79.06 93 MET A N 1
ATOM 750 C CA . MET A 1 93 ? -16.493 -0.804 5.548 1.00 79.06 93 MET A CA 1
ATOM 751 C C . MET A 1 93 ? -17.572 -1.697 6.162 1.00 79.06 93 MET A C 1
ATOM 753 O O . MET A 1 93 ? -18.298 -1.246 7.046 1.00 79.06 93 MET A O 1
ATOM 757 N N . ILE A 1 94 ? -17.637 -2.970 5.760 1.00 79.25 94 ILE A N 1
ATOM 758 C CA . ILE A 1 94 ? -18.627 -3.927 6.278 1.00 79.25 94 ILE A CA 1
ATOM 759 C C . ILE A 1 94 ? -18.486 -4.090 7.799 1.00 79.25 94 ILE A C 1
ATOM 761 O O . ILE A 1 94 ? -19.478 -4.052 8.527 1.00 79.25 94 ILE A O 1
ATOM 765 N N . THR A 1 95 ? -17.253 -4.214 8.295 1.00 76.88 95 THR A N 1
ATOM 766 C CA . THR A 1 95 ? -16.979 -4.366 9.734 1.00 76.88 95 THR A CA 1
ATOM 767 C C . THR A 1 95 ? -17.382 -3.126 10.539 1.00 76.88 95 THR A C 1
ATOM 769 O O . THR A 1 95 ? -17.880 -3.249 11.659 1.00 76.88 95 THR A O 1
ATOM 772 N N . ASN A 1 96 ? -17.169 -1.926 9.992 1.00 75.31 96 ASN A N 1
ATOM 773 C CA . ASN A 1 96 ? -17.573 -0.685 10.652 1.00 75.31 9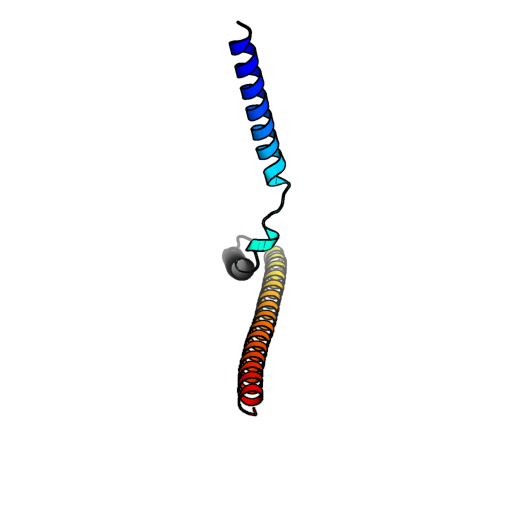6 ASN A CA 1
ATOM 774 C C . ASN A 1 96 ? -19.099 -0.534 10.697 1.00 75.31 96 ASN A C 1
ATOM 776 O O . ASN A 1 96 ? -19.624 -0.160 11.743 1.00 75.31 96 ASN A O 1
ATOM 780 N N . ILE A 1 97 ? -19.802 -0.899 9.619 1.00 76.56 97 ILE A N 1
ATOM 781 C CA . ILE A 1 97 ? -21.273 -0.888 9.571 1.00 76.56 97 ILE A CA 1
ATOM 782 C C . ILE A 1 97 ? -21.859 -1.862 10.604 1.00 76.56 97 ILE A C 1
ATOM 784 O O . ILE A 1 97 ? -22.768 -1.495 11.343 1.00 76.56 97 ILE A O 1
ATOM 788 N N . ASP A 1 98 ? -21.327 -3.086 10.709 1.00 78.06 98 ASP A N 1
ATOM 789 C CA . ASP A 1 98 ? -21.793 -4.068 11.704 1.00 78.06 98 ASP A CA 1
ATOM 790 C C . ASP A 1 98 ? -21.601 -3.569 13.146 1.00 78.06 98 ASP A C 1
ATOM 792 O O . ASP A 1 98 ? -22.463 -3.774 14.001 1.00 78.06 98 ASP 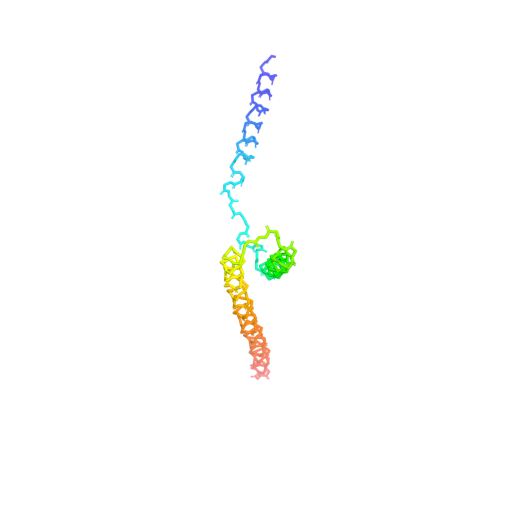A O 1
ATOM 796 N N . ARG A 1 99 ? -20.493 -2.868 13.421 1.00 79.00 99 ARG A N 1
ATOM 797 C CA . ARG A 1 99 ? -20.248 -2.255 14.732 1.00 79.00 99 ARG A CA 1
ATOM 798 C C . ARG A 1 99 ? -21.240 -1.133 15.031 1.00 79.00 99 ARG A C 1
ATOM 800 O O . ARG A 1 99 ? -21.825 -1.130 16.105 1.00 79.00 99 ARG A O 1
ATOM 807 N N . GLU A 1 100 ? -21.451 -0.224 14.085 1.00 80.19 100 GLU A N 1
ATOM 808 C CA . GLU A 1 100 ? -22.379 0.900 14.247 1.00 80.19 100 GLU A CA 1
ATOM 809 C C . GLU A 1 100 ? -23.816 0.419 14.494 1.00 80.19 100 GLU A C 1
ATOM 811 O O . GLU A 1 100 ? -24.496 0.908 15.395 1.00 80.19 100 GLU A O 1
ATOM 816 N N . LEU A 1 101 ? -24.257 -0.604 13.754 1.00 84.56 101 LEU A N 1
ATOM 817 C CA . LEU A 1 101 ? -25.567 -1.220 13.959 1.00 84.56 101 LEU A CA 1
ATOM 818 C C . LEU A 1 101 ? -25.687 -1.866 15.345 1.00 84.56 101 LEU A C 1
ATOM 820 O O . LEU A 1 101 ? -26.713 -1.706 16.005 1.00 84.56 101 LEU A O 1
ATOM 824 N N . LYS A 1 102 ? -24.651 -2.577 15.807 1.00 85.25 102 LYS A N 1
ATOM 825 C CA . LYS A 1 102 ? -24.626 -3.165 17.157 1.00 85.25 102 LYS A CA 1
ATOM 826 C C . LYS A 1 102 ? -24.700 -2.102 18.249 1.00 85.25 102 LYS A C 1
ATOM 828 O O . LYS A 1 102 ? -25.456 -2.283 19.201 1.00 85.25 102 LYS A O 1
ATOM 833 N N . ASP A 1 103 ? -23.963 -1.007 18.097 1.00 88.38 103 ASP A N 1
ATOM 834 C CA . ASP A 1 103 ? -23.936 0.082 19.073 1.00 88.38 103 ASP A CA 1
ATOM 835 C C . ASP A 1 103 ? -25.306 0.780 19.179 1.00 88.38 103 ASP A C 1
ATOM 837 O O . ASP A 1 103 ? -25.768 1.077 20.285 1.00 88.38 103 ASP A O 1
ATOM 841 N N . GLU A 1 104 ? -26.006 0.991 18.057 1.00 88.44 104 GLU A N 1
ATOM 842 C CA . GLU A 1 104 ? -27.357 1.572 18.077 1.00 88.44 104 GLU A CA 1
ATOM 843 C C . GLU A 1 104 ? -28.383 0.615 18.706 1.00 88.44 104 GLU A C 1
ATOM 845 O O . GLU A 1 104 ? -29.222 1.049 19.498 1.00 88.44 104 GLU A O 1
ATOM 850 N N . VAL A 1 105 ? -28.285 -0.691 18.429 1.00 89.62 105 VAL A N 1
ATOM 851 C CA . VAL A 1 105 ? -29.156 -1.703 19.050 1.00 89.62 105 VAL A CA 1
ATOM 852 C C . VAL A 1 105 ? -28.970 -1.737 20.569 1.00 89.62 105 VAL A C 1
ATOM 854 O O . VAL A 1 105 ? -29.958 -1.722 21.305 1.00 89.62 105 VAL A O 1
ATOM 857 N N . GLU A 1 106 ? -27.729 -1.741 21.060 1.00 88.00 106 GLU A N 1
ATOM 858 C CA . GLU A 1 106 ? -27.449 -1.753 22.503 1.00 88.00 106 GLU A CA 1
ATOM 859 C C . GLU A 1 106 ? -28.009 -0.496 23.188 1.00 88.00 106 GLU A C 1
ATOM 861 O O . GLU A 1 106 ? -28.660 -0.574 24.233 1.00 88.00 106 GLU A O 1
ATOM 866 N N . LYS A 1 107 ? -27.849 0.669 22.553 1.00 91.81 107 LYS A N 1
ATOM 867 C CA . LYS A 1 107 ? -28.398 1.944 23.029 1.00 91.81 107 LYS A CA 1
ATOM 868 C C . LYS A 1 107 ? -29.927 1.927 23.113 1.00 91.81 107 LYS A C 1
ATOM 870 O O . LYS A 1 107 ? -30.491 2.454 24.079 1.00 91.81 107 LYS A O 1
ATOM 875 N N . GLU A 1 108 ? -30.611 1.318 22.144 1.00 88.44 108 GLU A N 1
ATOM 876 C CA . GLU A 1 108 ? -32.066 1.159 22.188 1.00 88.44 108 GLU A CA 1
ATOM 877 C C . GLU A 1 108 ? -32.496 0.213 23.323 1.00 88.44 108 GLU A C 1
ATOM 879 O O . GLU A 1 108 ? -33.414 0.532 24.088 1.00 88.44 108 GLU A O 1
ATOM 884 N N . ILE A 1 109 ? -31.797 -0.912 23.499 1.00 88.94 109 ILE A N 1
ATOM 885 C CA . ILE A 1 109 ? -32.046 -1.869 24.586 1.00 88.94 109 ILE A CA 1
ATOM 886 C C . ILE A 1 109 ? -31.872 -1.195 25.954 1.00 88.94 109 ILE A C 1
ATOM 888 O O . ILE A 1 109 ? -32.738 -1.328 26.827 1.00 88.94 109 ILE A O 1
ATOM 892 N N . GLU A 1 110 ? -30.796 -0.432 26.154 1.00 91.06 110 GLU A N 1
ATOM 893 C CA . GLU A 1 110 ? -30.563 0.317 27.390 1.00 91.06 110 GLU A CA 1
ATOM 894 C C . GLU A 1 110 ? -31.672 1.336 27.673 1.00 91.06 110 GLU A C 1
ATOM 896 O O . GLU A 1 110 ? -32.125 1.467 28.820 1.00 91.06 110 GLU A O 1
ATOM 901 N N . ALA A 1 111 ? -32.123 2.058 26.643 1.00 90.88 111 ALA A N 1
ATOM 902 C CA . ALA A 1 111 ? -33.210 3.021 26.762 1.00 90.88 111 ALA A CA 1
ATOM 903 C C . ALA A 1 111 ? -34.504 2.329 27.216 1.00 90.88 111 ALA A C 1
ATOM 905 O O . ALA A 1 111 ? -35.124 2.760 28.194 1.00 90.88 111 ALA A O 1
ATOM 906 N N . GLN A 1 112 ? -34.857 1.204 26.587 1.00 87.38 112 GLN A N 1
ATOM 907 C CA . GLN A 1 112 ? -36.027 0.414 26.970 1.00 87.38 112 GLN A CA 1
ATOM 908 C C . GLN A 1 112 ? -35.894 -0.155 28.393 1.00 87.38 112 GLN A C 1
ATOM 910 O O . GLN A 1 112 ? -36.830 -0.048 29.191 1.00 87.38 112 GLN A O 1
ATOM 915 N N . MET A 1 113 ? -34.729 -0.696 28.771 1.00 86.50 113 MET A N 1
ATOM 916 C CA . MET A 1 113 ? -34.479 -1.207 30.126 1.00 86.50 113 MET A CA 1
ATOM 917 C C . MET A 1 113 ? -34.645 -0.129 31.207 1.00 86.50 113 MET A C 1
ATOM 919 O O . MET A 1 113 ? -35.208 -0.407 32.273 1.00 86.50 113 MET A O 1
ATOM 923 N N . LYS A 1 114 ? -34.204 1.109 30.947 1.00 86.62 114 LYS A N 1
ATOM 924 C CA . LYS A 1 114 ? -34.429 2.250 31.854 1.00 86.62 114 LYS A CA 1
ATOM 925 C C . LYS A 1 114 ? -35.918 2.562 31.999 1.00 86.62 114 LYS A C 1
ATOM 927 O O . LYS A 1 114 ? -36.396 2.731 33.122 1.00 86.62 114 LYS A O 1
ATOM 932 N N . THR A 1 115 ? -36.673 2.560 30.900 1.00 85.25 115 THR A N 1
ATOM 933 C CA . THR A 1 115 ? -38.130 2.762 30.933 1.00 85.25 115 THR A CA 1
ATOM 934 C C . THR A 1 115 ? -38.842 1.683 31.756 1.00 85.25 115 THR A C 1
ATOM 936 O O . THR A 1 115 ? -39.715 2.008 32.564 1.00 85.25 115 THR A O 1
ATOM 939 N N . TYR A 1 116 ? -38.453 0.411 31.619 1.00 79.94 116 TYR A N 1
ATOM 940 C CA . TYR A 1 116 ? -39.026 -0.681 32.415 1.00 79.94 116 TYR A CA 1
ATOM 941 C C . TYR A 1 116 ? -38.682 -0.584 33.907 1.00 79.94 116 TYR A C 1
ATOM 943 O O . TYR A 1 116 ? -39.548 -0.849 34.743 1.00 79.94 116 TYR A O 1
ATOM 951 N N . LYS A 1 117 ? -37.455 -0.178 34.270 1.00 76.50 117 LYS A N 1
ATOM 952 C CA . LYS A 1 117 ? -37.075 0.044 35.678 1.00 76.50 117 LYS A CA 1
ATOM 953 C C . LYS A 1 117 ? -37.910 1.142 36.334 1.00 76.50 117 LYS A C 1
ATOM 955 O O . LYS A 1 117 ? -38.371 0.942 37.455 1.00 76.50 117 LYS A O 1
ATOM 960 N N . ASN A 1 118 ? -38.154 2.246 35.630 1.00 71.81 118 ASN A N 1
ATOM 961 C CA . ASN A 1 118 ? -38.950 3.354 36.160 1.00 71.81 118 ASN A CA 1
ATOM 962 C C . ASN A 1 118 ? -40.419 2.948 36.366 1.00 71.81 118 ASN A C 1
ATOM 964 O O . ASN A 1 118 ? -40.969 3.183 37.437 1.00 71.81 118 ASN A O 1
ATOM 968 N N . LYS A 1 119 ? -41.020 2.217 35.415 1.00 67.44 119 LYS A N 1
ATOM 969 C CA . LYS A 1 119 ? -42.401 1.708 35.548 1.00 67.44 119 LYS A CA 1
ATOM 970 C C . LYS A 1 119 ? -42.587 0.682 36.672 1.00 67.44 119 LYS A C 1
ATOM 972 O O . LYS A 1 119 ? -43.678 0.566 37.218 1.00 67.44 119 LYS A O 1
ATOM 977 N N . LYS A 1 120 ? -41.547 -0.076 37.038 1.00 60.41 120 LYS A N 1
ATOM 978 C CA . LYS A 1 120 ? -41.611 -1.056 38.140 1.00 60.41 120 LYS A CA 1
ATOM 979 C C . LYS A 1 120 ? -41.499 -0.409 39.533 1.00 60.41 120 LYS A C 1
ATOM 981 O O . LYS A 1 120 ? -41.775 -1.081 40.523 1.00 60.41 120 LYS A O 1
ATOM 986 N N . GLY A 1 121 ? -41.089 0.862 39.611 1.00 58.94 121 GLY A N 1
ATOM 987 C CA . GLY A 1 121 ? -40.949 1.630 40.855 1.00 58.94 121 GLY A CA 1
ATOM 988 C C . GLY A 1 121 ? -42.202 2.401 41.288 1.00 58.94 121 GLY A C 1
ATOM 989 O O . GLY A 1 121 ? -42.315 2.729 42.462 1.00 58.94 121 GLY A O 1
ATOM 990 N N . GLU A 1 122 ? -43.155 2.643 40.383 1.00 56.34 122 GLU A N 1
ATOM 991 C CA . GLU A 1 122 ? -44.379 3.432 40.641 1.00 56.34 122 GLU A CA 1
ATOM 992 C C . GLU A 1 122 ? -45.552 2.604 41.213 1.00 56.34 122 GLU A C 1
ATOM 994 O O . GLU A 1 122 ? -46.646 3.120 41.410 1.00 56.34 122 GLU A O 1
ATOM 999 N N . GLY A 1 123 ? -45.338 1.312 41.485 1.00 56.12 123 GLY A N 1
ATOM 1000 C CA . GLY A 1 123 ? -46.349 0.387 42.013 1.00 56.12 123 GLY A CA 1
ATOM 1001 C C . GLY A 1 123 ? -46.203 0.052 43.502 1.00 56.12 123 GLY A C 1
ATOM 1002 O O . GLY A 1 123 ? -46.311 -1.125 43.852 1.00 56.12 123 GLY A O 1
ATOM 1003 N N . LYS A 1 124 ? -45.915 1.033 44.366 1.00 39.97 124 LYS A N 1
ATOM 1004 C CA . LYS A 1 124 ? -45.962 0.884 45.832 1.00 39.97 124 LYS A CA 1
ATOM 1005 C C . LYS A 1 124 ? -46.721 2.024 46.486 1.00 39.97 124 LYS A C 1
ATOM 1007 O O . LYS A 1 124 ? -46.458 3.181 46.101 1.00 39.97 124 LYS A O 1
#

Radius of gyration: 29.32 Å; chains: 1; bounding box: 80×22×76 Å

pLDDT: mean 85.26, std 14.66, range [39.97, 98.56]